Protein AF-A0A965QB68-F1 (afdb_monomer_lite)

Sequence (110 aa):
MYTGDPYALGTTSLSSVTLKGGDQVPDIVASNIRPLIALGDTRLALLPVQLTVERQGARERARLRLVLVDGRGSTVLWVGEVLGDAVASGSDPLLFSSLVAKVAALVAPR

Foldseek 3Di:
DDDPPPVPPPPPALVVDDDDFFDAAPPVVLVVVLVVCVVVVHQKDKDFRDWDWDDDDQKIKIKTWIWIARSVRSGTHDIDIQIFDIDGPPPVVNRCVRSVVRVCCVVDPD

pLDDT: mean 81.75, std 13.48, range [44.12, 94.62]

Radius of gyration: 15.94 Å; chains: 1; bounding box: 39×31×36 Å

Structure (mmCIF, N/CA/C/O backbone):
data_AF-A0A965QB68-F1
#
_entry.id   AF-A0A965QB68-F1
#
loop_
_atom_site.group_PDB
_atom_site.id
_atom_site.type_symbol
_atom_site.label_atom_id
_atom_site.label_alt_id
_atom_site.label_comp_id
_atom_site.label_asym_id
_atom_site.label_entity_id
_atom_site.label_seq_id
_atom_site.pdbx_PDB_ins_code
_atom_site.Cartn_x
_atom_site.Cartn_y
_atom_site.Cartn_z
_atom_site.occupancy
_atom_site.B_iso_or_equiv
_atom_site.auth_seq_id
_atom_site.auth_comp_id
_atom_site.auth_asym_id
_atom_site.auth_atom_id
_atom_site.pdbx_PDB_model_num
ATOM 1 N N . MET A 1 1 ? -21.082 9.201 -15.853 1.00 44.12 1 MET A N 1
ATOM 2 C CA . MET A 1 1 ? -20.715 8.135 -16.805 1.00 44.12 1 MET A CA 1
ATOM 3 C C . MET A 1 1 ? -20.208 6.967 -15.972 1.00 44.12 1 MET A C 1
ATOM 5 O O . MET A 1 1 ? -19.157 7.097 -15.366 1.00 44.12 1 MET A O 1
ATOM 9 N N . TYR A 1 2 ? -21.015 5.916 -15.802 1.00 45.22 2 TYR A N 1
ATOM 10 C CA . TYR A 1 2 ? -20.630 4.719 -15.044 1.00 45.22 2 TYR A CA 1
ATOM 11 C C . TYR A 1 2 ? -19.958 3.773 -16.040 1.00 45.22 2 TYR A C 1
ATOM 13 O O . TYR A 1 2 ? -20.631 3.229 -16.912 1.00 45.22 2 TYR A O 1
ATOM 21 N N . THR A 1 3 ? -18.635 3.660 -15.981 1.00 52.53 3 THR A N 1
ATOM 22 C CA . THR A 1 3 ? -17.905 2.643 -16.738 1.00 52.53 3 THR A CA 1
ATOM 23 C C . THR A 1 3 ? -17.595 1.492 -15.793 1.00 52.53 3 THR A C 1
ATOM 25 O O . THR A 1 3 ? -17.041 1.704 -14.717 1.00 52.53 3 THR A O 1
ATOM 28 N N . GLY A 1 4 ? -18.020 0.284 -16.164 1.00 58.25 4 GLY A N 1
ATOM 29 C CA . GLY A 1 4 ? -17.623 -0.948 -15.478 1.00 58.25 4 GLY A CA 1
ATOM 30 C C . GLY A 1 4 ? -16.211 -1.399 -15.854 1.00 58.25 4 GLY A C 1
ATOM 31 O O . GLY A 1 4 ? -15.717 -2.366 -15.286 1.00 58.25 4 GLY A O 1
ATOM 32 N N . ASP A 1 5 ? -15.574 -0.709 -16.806 1.00 63.47 5 ASP A N 1
ATOM 33 C CA . ASP A 1 5 ? -14.183 -0.926 -17.173 1.00 63.47 5 ASP A CA 1
ATOM 34 C C . ASP A 1 5 ? -13.265 -0.133 -16.220 1.00 63.47 5 ASP A C 1
ATOM 36 O O . ASP A 1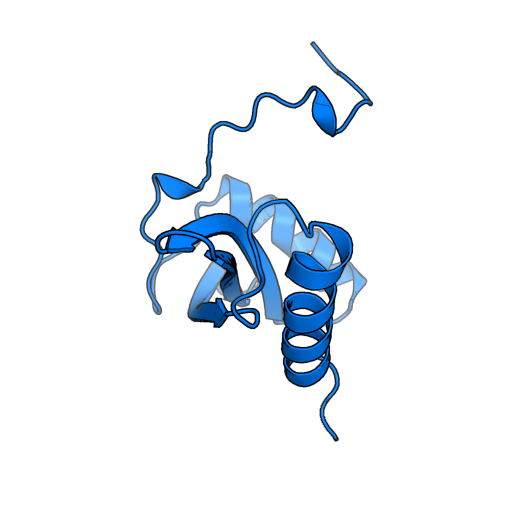 5 ? -13.206 1.101 -16.317 1.00 63.47 5 ASP A O 1
ATOM 40 N N . PRO A 1 6 ? -12.538 -0.804 -15.304 1.00 58.28 6 PRO A N 1
ATOM 41 C CA . PRO A 1 6 ? -11.634 -0.138 -14.373 1.00 58.28 6 PRO A CA 1
ATOM 42 C C . PRO A 1 6 ? -10.475 0.585 -15.077 1.00 58.28 6 PRO A C 1
ATOM 44 O O . PRO A 1 6 ? -9.905 1.500 -14.488 1.00 58.28 6 PRO A O 1
ATOM 47 N N . TYR A 1 7 ? -10.150 0.239 -16.329 1.00 59.94 7 TYR A N 1
ATOM 48 C CA . TYR A 1 7 ? -9.122 0.920 -17.126 1.00 59.94 7 TYR A CA 1
ATOM 49 C C . TYR A 1 7 ? -9.607 2.249 -17.720 1.00 59.94 7 TYR A C 1
ATOM 51 O O . TYR A 1 7 ? -8.794 3.100 -18.077 1.00 59.94 7 TYR A O 1
ATOM 59 N N . ALA A 1 8 ? -10.925 2.453 -17.797 1.00 58.91 8 ALA A N 1
ATOM 60 C CA . ALA A 1 8 ? -11.545 3.685 -18.281 1.00 58.91 8 ALA A CA 1
ATOM 61 C C . ALA A 1 8 ? -11.860 4.685 -17.152 1.00 58.91 8 ALA A C 1
ATOM 63 O O . ALA A 1 8 ? -12.341 5.791 -17.416 1.00 58.91 8 ALA A O 1
ATOM 64 N N . LEU A 1 9 ? -11.605 4.319 -15.890 1.00 62.12 9 LEU A N 1
ATOM 65 C CA . LEU A 1 9 ? -11.686 5.250 -14.772 1.00 62.12 9 LEU A CA 1
ATOM 66 C C . LEU A 1 9 ? -10.555 6.268 -14.921 1.00 62.12 9 LEU A C 1
ATOM 68 O O . LEU A 1 9 ? -9.389 5.955 -14.702 1.00 62.12 9 LEU A O 1
ATOM 72 N N . GLY A 1 10 ? -10.904 7.499 -15.304 1.00 50.34 10 GLY A N 1
ATOM 73 C CA . GLY A 1 10 ? -9.982 8.628 -15.282 1.00 50.34 10 GLY A CA 1
ATOM 74 C C . GLY A 1 10 ? -9.454 8.802 -13.864 1.00 50.34 10 GLY A C 1
ATOM 75 O O . GLY A 1 10 ? -10.135 9.354 -13.002 1.00 50.34 10 GLY A O 1
ATOM 76 N N . THR A 1 11 ? -8.260 8.275 -13.603 1.00 53.50 11 THR A N 1
ATOM 77 C CA . THR A 1 11 ? -7.630 8.330 -12.291 1.00 53.50 11 THR A CA 1
ATOM 78 C C . THR A 1 11 ? -7.220 9.772 -12.026 1.00 53.50 11 THR A C 1
ATOM 80 O O . THR A 1 11 ? -6.103 10.181 -12.350 1.00 53.50 11 THR A O 1
ATOM 83 N N . THR A 1 12 ? -8.108 10.571 -11.432 1.00 48.16 12 THR A N 1
ATOM 84 C CA . THR A 1 12 ? -7.676 11.745 -10.676 1.00 48.16 12 THR A CA 1
ATOM 85 C C . THR A 1 12 ? -6.789 11.206 -9.568 1.00 48.16 12 THR A C 1
ATOM 87 O O . THR A 1 12 ? -7.245 10.575 -8.617 1.00 48.16 12 THR A O 1
ATOM 90 N N . SER A 1 13 ? -5.487 11.316 -9.797 1.00 49.34 13 SER A N 1
ATOM 91 C CA . SER A 1 13 ? -4.494 10.616 -9.013 1.00 49.34 13 SER A CA 1
ATOM 92 C C . SER A 1 13 ? -4.542 11.127 -7.576 1.00 49.34 13 SER A C 1
ATOM 94 O O . SER A 1 13 ? -4.298 12.304 -7.326 1.00 49.34 13 SER A O 1
ATOM 96 N N . LEU A 1 14 ? -4.783 10.226 -6.620 1.00 51.53 14 LEU A N 1
ATOM 97 C CA . LEU A 1 14 ? -4.586 10.495 -5.189 1.00 51.53 14 LEU A CA 1
ATOM 98 C C . LEU A 1 14 ? -3.138 10.931 -4.870 1.00 51.53 14 LEU A C 1
ATOM 100 O O . LEU A 1 14 ? -2.857 11.347 -3.750 1.00 51.53 14 LEU A O 1
ATOM 104 N N . SER A 1 15 ? -2.227 10.880 -5.853 1.00 54.25 15 SER A N 1
ATOM 105 C CA . SER A 1 15 ? -0.846 11.361 -5.758 1.00 54.25 15 SER A CA 1
ATOM 106 C C . SER A 1 15 ? -0.699 12.835 -5.384 1.00 54.25 15 SER A C 1
ATOM 108 O O . SER A 1 15 ? 0.362 13.211 -4.890 1.00 54.25 15 SER A O 1
ATOM 110 N N . SER A 1 16 ? -1.726 13.674 -5.567 1.00 54.72 16 SER A N 1
ATOM 111 C CA . SER A 1 16 ? -1.661 15.077 -5.140 1.00 54.72 16 SER A CA 1
ATOM 112 C C . SER A 1 16 ? -1.752 15.248 -3.620 1.00 54.72 16 SER A C 1
ATOM 114 O O . SER A 1 16 ? -1.434 16.319 -3.105 1.00 54.72 16 SER A O 1
ATOM 116 N N . VAL A 1 17 ? -2.179 14.216 -2.884 1.00 63.22 17 VAL A N 1
ATOM 117 C CA . VAL A 1 17 ? -2.319 14.263 -1.426 1.00 63.22 17 VAL A CA 1
ATOM 118 C C . VAL A 1 17 ? -1.080 13.647 -0.779 1.00 63.22 17 VAL A C 1
ATOM 120 O O . VAL A 1 17 ? -0.857 12.436 -0.807 1.00 63.22 17 VAL A O 1
ATOM 123 N N . THR A 1 18 ? -0.251 14.490 -0.164 1.00 72.12 18 THR A N 1
ATOM 124 C CA . THR A 1 18 ? 0.886 14.017 0.636 1.00 72.12 18 THR A CA 1
ATOM 125 C C . THR A 1 18 ? 0.384 13.536 1.993 1.00 72.12 18 THR A C 1
ATOM 127 O O . THR A 1 18 ? 0.250 14.332 2.912 1.00 72.12 18 THR A O 1
ATOM 130 N N . LEU A 1 19 ? 0.126 12.233 2.108 1.00 79.56 19 LEU A N 1
ATOM 131 C CA . LEU A 1 19 ? -0.245 11.588 3.371 1.00 79.56 19 LEU A CA 1
ATOM 132 C C . LEU A 1 19 ? 0.987 11.344 4.251 1.00 79.56 19 LEU A C 1
ATOM 134 O O . LEU A 1 19 ? 2.032 10.906 3.749 1.00 79.56 19 LEU A O 1
ATOM 138 N N . LYS A 1 20 ? 0.840 11.567 5.557 1.00 86.56 20 LYS A N 1
ATOM 139 C CA . LYS A 1 20 ? 1.825 11.307 6.613 1.00 86.56 20 LYS A CA 1
ATOM 140 C C . LYS A 1 20 ? 1.171 10.585 7.794 1.00 86.56 20 LYS A C 1
ATOM 142 O O . LYS A 1 20 ? -0.043 10.602 7.966 1.00 86.56 20 LYS A O 1
ATOM 147 N N . GLY A 1 21 ? 1.992 9.934 8.619 1.00 87.88 21 GLY A N 1
ATOM 148 C CA . GLY A 1 21 ? 1.525 9.345 9.876 1.00 87.88 21 GLY A CA 1
ATOM 149 C C . GLY A 1 21 ? 0.924 10.410 10.798 1.00 87.88 21 GLY A C 1
ATOM 150 O O . GLY A 1 21 ? 1.506 11.479 10.960 1.00 87.88 21 GLY A O 1
ATOM 151 N N . GLY A 1 22 ? -0.229 10.106 11.390 1.00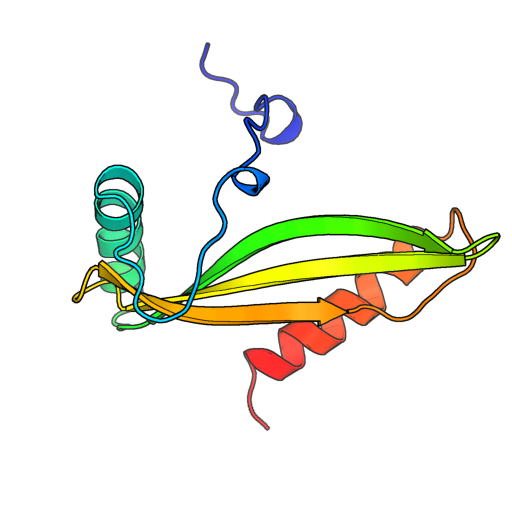 88.50 22 GLY A N 1
ATOM 152 C CA . GLY A 1 22 ? -1.005 11.015 12.234 1.00 88.50 22 GLY A CA 1
ATOM 153 C C . GLY A 1 22 ? -2.062 11.831 11.487 1.00 88.50 22 GLY A C 1
ATOM 154 O O . GLY A 1 22 ? -2.958 12.371 12.136 1.00 88.50 22 GLY A O 1
ATOM 155 N N . ASP A 1 23 ? -2.013 11.883 10.153 1.00 89.25 23 ASP A N 1
ATOM 156 C CA . ASP A 1 23 ? -3.020 12.597 9.370 1.00 89.25 23 ASP A CA 1
ATOM 157 C C . ASP A 1 23 ? -4.404 11.959 9.542 1.00 89.25 23 ASP A C 1
ATOM 159 O O . ASP A 1 23 ? -4.554 10.733 9.618 1.00 89.25 23 ASP A O 1
ATOM 163 N N . GLN A 1 24 ? -5.432 12.805 9.564 1.00 88.56 24 GLN A N 1
ATOM 164 C CA . GLN A 1 24 ? -6.813 12.348 9.478 1.00 88.56 24 GLN A CA 1
ATOM 165 C C . GLN A 1 24 ? -7.127 11.936 8.043 1.00 88.56 24 GLN A C 1
ATOM 167 O O . GLN A 1 24 ? -6.832 12.649 7.081 1.00 88.56 24 GLN A O 1
ATOM 172 N N . VAL A 1 25 ? -7.746 10.773 7.902 1.00 83.00 25 VAL A N 1
ATOM 173 C CA . VAL A 1 25 ? -8.247 10.293 6.621 1.00 83.00 25 VAL A CA 1
ATOM 174 C C . VAL A 1 25 ? -9.464 11.139 6.248 1.00 83.00 25 VAL A C 1
ATOM 176 O O . VAL A 1 25 ? -10.375 11.247 7.068 1.00 83.00 25 VAL A O 1
ATOM 179 N N . PRO A 1 26 ? -9.519 11.714 5.030 1.00 82.12 26 PRO A N 1
ATOM 180 C CA . PRO A 1 26 ? -10.675 12.484 4.588 1.00 82.12 26 PRO A CA 1
ATOM 181 C C . PRO A 1 26 ? -11.968 11.690 4.767 1.00 82.12 26 PRO A C 1
ATOM 183 O O . PRO A 1 26 ? -12.007 10.509 4.414 1.00 82.12 26 PRO A O 1
ATOM 186 N N . ASP A 1 27 ? -13.030 12.335 5.249 1.00 80.25 27 ASP A N 1
ATOM 187 C CA . ASP A 1 27 ? -14.289 11.659 5.587 1.00 80.25 27 ASP A CA 1
ATOM 188 C C . ASP A 1 27 ? -14.822 10.797 4.443 1.00 80.25 27 ASP A C 1
ATOM 190 O O . ASP A 1 27 ? -15.178 9.644 4.661 1.00 80.25 27 ASP A O 1
ATOM 194 N N . ILE A 1 28 ? -14.771 11.290 3.200 1.00 78.44 28 ILE A N 1
ATOM 195 C CA . ILE A 1 28 ? -15.200 10.515 2.028 1.00 78.44 28 ILE A CA 1
ATOM 196 C C . ILE A 1 28 ? -14.441 9.189 1.888 1.00 78.44 28 ILE A C 1
ATOM 198 O O . ILE A 1 28 ? -15.023 8.179 1.514 1.00 78.44 28 ILE A O 1
ATOM 202 N N . VAL A 1 29 ? -13.153 9.155 2.221 1.00 78.12 29 VAL A N 1
ATOM 203 C CA . VAL A 1 29 ? -12.336 7.939 2.181 1.00 78.12 29 VAL A CA 1
ATOM 204 C C . VAL A 1 29 ? -12.632 7.075 3.412 1.00 78.12 29 VAL A C 1
ATOM 206 O O . VAL A 1 29 ? -12.857 5.872 3.285 1.00 78.12 29 VAL A O 1
ATOM 209 N N . ALA A 1 30 ? -12.724 7.682 4.597 1.00 80.81 30 ALA A N 1
ATOM 210 C CA . ALA A 1 30 ? -13.007 6.981 5.847 1.00 80.81 30 ALA A CA 1
ATOM 211 C C . ALA A 1 30 ? -14.375 6.271 5.839 1.00 80.81 30 ALA A C 1
ATOM 213 O O . ALA A 1 30 ? -14.469 5.108 6.239 1.00 80.81 30 ALA A O 1
ATOM 214 N N . SER A 1 31 ? -15.423 6.925 5.331 1.00 83.12 31 SER A N 1
ATOM 215 C CA . SER A 1 31 ? -16.772 6.363 5.196 1.00 83.12 31 SER A CA 1
ATOM 216 C C . SER A 1 31 ? -16.822 5.142 4.276 1.00 83.12 31 SER A C 1
ATOM 218 O O . SER A 1 31 ? -17.667 4.277 4.481 1.00 83.12 31 SER A O 1
ATOM 220 N N . ASN A 1 32 ? -15.912 5.045 3.300 1.00 83.31 32 ASN A N 1
ATOM 221 C CA . ASN A 1 32 ? -15.807 3.898 2.394 1.00 83.31 32 ASN A CA 1
ATOM 222 C C . ASN A 1 32 ? -14.920 2.772 2.951 1.00 83.31 32 ASN A C 1
ATOM 224 O O . ASN A 1 32 ? -15.176 1.599 2.692 1.00 83.31 32 ASN A O 1
ATOM 228 N N . ILE A 1 33 ? -13.901 3.100 3.750 1.00 81.19 33 ILE A N 1
ATOM 229 C CA . ILE A 1 33 ? -13.019 2.105 4.379 1.00 81.19 33 ILE A CA 1
ATOM 230 C C . ILE A 1 33 ? -13.717 1.385 5.539 1.00 81.19 33 ILE A C 1
ATOM 232 O O . ILE A 1 33 ? -13.530 0.181 5.715 1.00 81.19 33 ILE A O 1
ATOM 236 N N . ARG A 1 34 ? -14.522 2.097 6.33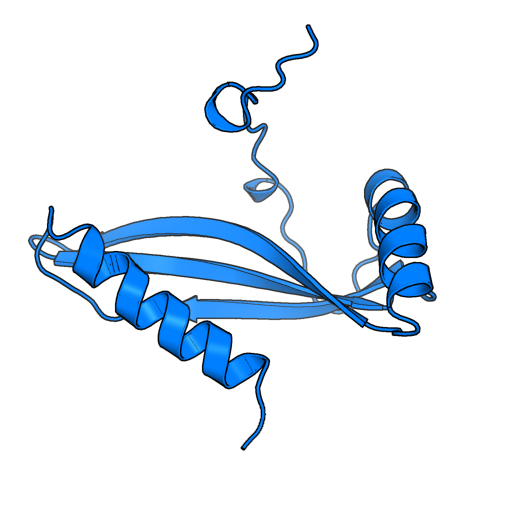9 1.00 82.44 34 ARG A N 1
ATOM 237 C CA . ARG A 1 34 ? -15.198 1.526 7.519 1.00 82.44 34 ARG A CA 1
ATOM 238 C C . ARG A 1 34 ? -16.008 0.257 7.204 1.00 82.44 34 ARG A C 1
ATOM 240 O O . ARG A 1 34 ? -15.815 -0.723 7.920 1.00 82.44 34 ARG A O 1
ATOM 247 N N . PRO A 1 35 ? -16.846 0.213 6.148 1.00 81.38 35 PRO A N 1
ATOM 248 C CA . PRO A 1 35 ? -17.530 -1.013 5.740 1.00 81.38 35 PRO A CA 1
ATOM 249 C C . PRO A 1 35 ? -16.576 -2.162 5.394 1.00 81.38 35 PRO A C 1
ATOM 251 O O . PRO A 1 35 ? -16.826 -3.295 5.790 1.00 81.38 35 PRO A O 1
ATOM 254 N N . LEU A 1 36 ? -15.470 -1.885 4.694 1.00 79.00 36 LEU A N 1
ATOM 255 C CA . LEU A 1 36 ? -14.500 -2.912 4.288 1.00 79.00 36 LEU A CA 1
ATOM 256 C C . LEU A 1 36 ? -13.794 -3.540 5.492 1.00 79.00 36 LEU A C 1
ATOM 258 O O . LEU A 1 36 ? -13.608 -4.751 5.547 1.00 79.00 36 LEU A O 1
ATOM 262 N N . ILE A 1 37 ? -13.438 -2.716 6.472 1.00 81.62 37 ILE A N 1
ATOM 263 C CA . ILE A 1 37 ? -12.823 -3.166 7.722 1.00 81.62 37 ILE A CA 1
ATOM 264 C C . ILE A 1 37 ? -13.824 -3.963 8.569 1.00 81.62 37 ILE A C 1
ATOM 266 O O . ILE A 1 37 ? -13.466 -5.004 9.113 1.00 81.62 37 ILE A O 1
ATOM 270 N N . ALA A 1 38 ? -15.089 -3.528 8.621 1.00 79.19 38 ALA A N 1
ATOM 271 C CA . ALA A 1 38 ? -16.150 -4.259 9.312 1.00 79.19 38 ALA A CA 1
ATOM 272 C C . ALA A 1 38 ? -16.405 -5.649 8.701 1.00 79.19 38 ALA A C 1
ATOM 274 O O . ALA A 1 38 ? -16.651 -6.596 9.440 1.00 79.19 38 ALA A O 1
ATOM 275 N N . LEU A 1 39 ? -16.306 -5.793 7.373 1.00 78.44 39 LEU A N 1
ATOM 276 C CA . LEU A 1 39 ? -16.437 -7.090 6.695 1.00 78.44 39 LEU A CA 1
ATOM 277 C C . LEU A 1 39 ? -15.322 -8.075 7.066 1.00 78.44 39 LEU A C 1
ATOM 279 O O . LEU A 1 39 ? -15.562 -9.278 7.101 1.00 78.44 39 LEU A O 1
ATOM 283 N N . GLY A 1 40 ? -14.110 -7.578 7.311 1.00 74.69 40 GLY A N 1
ATOM 284 C CA . GLY A 1 40 ? -12.959 -8.409 7.659 1.00 74.69 40 GLY A CA 1
ATOM 285 C C . GLY A 1 40 ? -12.794 -8.687 9.154 1.00 74.69 40 GLY A C 1
ATOM 286 O O . GLY A 1 40 ? -11.826 -9.350 9.510 1.00 74.69 40 GLY A O 1
ATOM 287 N N . ASP A 1 41 ? -13.663 -8.136 10.014 1.00 77.75 41 ASP A N 1
ATOM 288 C CA . ASP A 1 41 ? -13.457 -8.037 11.472 1.00 77.75 41 ASP A CA 1
ATOM 289 C C . ASP A 1 41 ? -12.037 -7.555 11.841 1.00 77.75 41 ASP A C 1
ATOM 291 O O . ASP A 1 41 ? -11.415 -7.980 12.815 1.00 77.75 41 ASP A O 1
ATOM 295 N N . THR A 1 42 ? -11.473 -6.673 11.012 1.00 80.50 42 THR A N 1
ATOM 296 C CA . THR A 1 42 ? -10.154 -6.089 11.253 1.00 80.50 42 THR A CA 1
ATOM 297 C C . THR A 1 42 ? -10.309 -4.685 11.826 1.00 80.50 42 THR A C 1
ATOM 299 O O . THR A 1 42 ? -11.403 -4.138 11.926 1.00 80.50 42 THR A O 1
ATOM 302 N N . ARG A 1 43 ? -9.202 -4.069 12.246 1.00 84.62 43 ARG A N 1
ATOM 303 C CA . ARG A 1 43 ? -9.159 -2.636 12.601 1.00 84.62 43 ARG A CA 1
ATOM 304 C C . ARG A 1 43 ? -8.354 -1.814 11.600 1.00 84.62 43 ARG A C 1
ATOM 306 O O . ARG A 1 43 ? -8.508 -0.596 11.512 1.00 84.62 43 ARG A O 1
ATOM 313 N N . LEU A 1 44 ? -7.472 -2.492 10.877 1.00 88.38 44 LEU A N 1
ATOM 314 C CA . LEU A 1 44 ? -6.447 -1.885 10.055 1.00 88.38 44 LEU A CA 1
ATOM 315 C C . LEU A 1 44 ? -6.693 -2.231 8.593 1.00 88.38 44 LEU A C 1
ATOM 317 O O . LEU A 1 44 ? -6.950 -3.387 8.262 1.00 88.38 44 LEU A O 1
ATOM 321 N N . ALA A 1 45 ? -6.561 -1.232 7.727 1.00 87.75 45 ALA A N 1
ATOM 322 C CA . ALA A 1 45 ? -6.545 -1.421 6.285 1.00 87.75 45 ALA A CA 1
ATOM 323 C C . ALA A 1 45 ? -5.204 -0.957 5.719 1.00 87.75 45 ALA A C 1
ATOM 325 O O . ALA A 1 45 ? -4.770 0.166 5.979 1.00 87.75 45 ALA A O 1
ATOM 326 N N . LEU A 1 46 ? -4.564 -1.821 4.931 1.00 89.69 46 LEU A N 1
ATOM 327 C CA . LEU A 1 46 ? -3.393 -1.479 4.132 1.00 89.69 46 LEU A CA 1
ATOM 328 C C . LEU A 1 46 ? -3.854 -1.155 2.709 1.00 89.69 46 LEU A C 1
ATOM 330 O O . LEU A 1 46 ? -4.402 -2.014 2.021 1.00 89.69 46 LEU A O 1
ATOM 334 N N . LEU A 1 47 ? -3.651 0.086 2.281 1.00 87.69 47 LEU A N 1
ATOM 335 C CA . LEU A 1 47 ? -4.186 0.617 1.034 1.00 87.69 47 LEU A CA 1
ATOM 336 C C . LEU A 1 47 ? -3.053 0.948 0.058 1.00 87.69 47 LEU A C 1
ATOM 338 O O . LEU A 1 47 ? -2.161 1.727 0.413 1.00 87.69 47 LEU A O 1
ATOM 342 N N . PRO A 1 48 ? -3.081 0.419 -1.177 1.00 89.31 48 PRO A N 1
ATOM 343 C CA . PRO A 1 48 ? -2.237 0.925 -2.246 1.00 89.31 48 PRO A CA 1
ATOM 344 C C . PRO A 1 48 ? -2.760 2.284 -2.711 1.00 89.31 48 PRO A C 1
ATOM 346 O O . PRO A 1 48 ? -3.902 2.396 -3.150 1.00 89.31 48 PRO A O 1
ATOM 349 N N . VAL A 1 49 ? -1.928 3.323 -2.611 1.00 86.31 49 VAL A N 1
ATOM 350 C CA . VAL A 1 49 ? -2.332 4.695 -2.975 1.00 86.31 49 VAL A CA 1
ATOM 351 C C . VAL A 1 49 ? -1.727 5.165 -4.289 1.00 86.31 49 VAL A C 1
ATOM 353 O O . VAL A 1 49 ? -2.315 5.999 -4.974 1.00 86.31 49 VAL A O 1
ATOM 356 N N . GLN A 1 50 ? -0.555 4.642 -4.655 1.00 87.62 50 GLN A N 1
ATOM 357 C CA . GLN A 1 50 ? 0.121 5.032 -5.886 1.00 87.62 50 GLN A CA 1
ATOM 358 C C . GLN A 1 50 ? 1.089 3.949 -6.346 1.00 87.62 50 GLN A C 1
ATOM 360 O O . GLN A 1 50 ? 1.955 3.531 -5.582 1.00 87.62 50 GLN A O 1
ATOM 365 N N . LEU A 1 51 ? 0.968 3.546 -7.609 1.00 89.44 51 LEU A N 1
ATOM 366 C CA . LEU A 1 51 ? 1.956 2.738 -8.312 1.00 89.44 51 LEU A CA 1
ATOM 367 C C . LEU A 1 51 ? 2.634 3.620 -9.360 1.00 89.44 51 LEU A C 1
ATOM 369 O O . LEU A 1 51 ?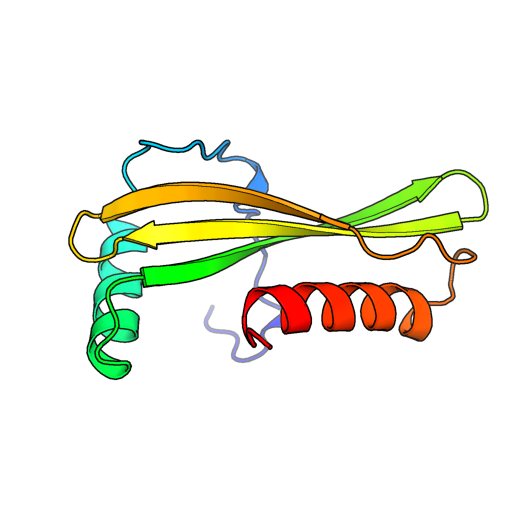 1.965 4.211 -10.206 1.00 89.44 51 LEU A O 1
ATOM 373 N N . THR A 1 52 ? 3.954 3.703 -9.300 1.00 90.00 52 THR A N 1
ATOM 374 C CA . THR A 1 52 ? 4.778 4.446 -10.255 1.00 90.00 52 THR A CA 1
ATOM 375 C C . THR A 1 52 ? 5.861 3.545 -10.822 1.00 90.00 52 THR A C 1
ATOM 377 O O . THR A 1 52 ? 6.385 2.669 -10.137 1.00 90.00 52 THR A O 1
ATOM 380 N N . VAL A 1 53 ? 6.211 3.773 -12.086 1.00 91.19 53 VAL A N 1
ATOM 381 C CA . VAL A 1 53 ? 7.367 3.147 -12.729 1.00 91.19 53 VAL A CA 1
ATOM 382 C C . VAL A 1 53 ? 8.400 4.231 -12.974 1.00 91.19 53 VAL A C 1
ATOM 384 O O . VAL A 1 53 ? 8.128 5.225 -13.645 1.00 91.19 53 VAL A O 1
ATOM 387 N N . GLU A 1 54 ? 9.580 4.052 -12.397 1.00 90.56 54 GLU A N 1
ATOM 388 C CA . GLU A 1 54 ? 10.685 4.994 -12.500 1.00 90.56 54 GLU A CA 1
ATOM 389 C C . GLU A 1 54 ? 11.717 4.466 -13.487 1.00 90.56 54 GLU A C 1
ATOM 391 O O . GLU A 1 54 ? 12.203 3.340 -13.350 1.00 90.56 54 GLU A O 1
ATOM 396 N N . ARG A 1 55 ? 12.078 5.295 -14.469 1.00 90.06 55 ARG A N 1
ATOM 397 C CA . ARG A 1 55 ? 13.179 5.016 -15.394 1.00 90.06 55 ARG A CA 1
ATOM 398 C C . ARG A 1 55 ? 14.503 5.472 -14.794 1.00 90.06 55 ARG A C 1
ATOM 400 O O . ARG A 1 55 ? 14.630 6.604 -14.338 1.00 90.06 55 ARG A O 1
ATOM 407 N N . GLN A 1 56 ? 15.501 4.600 -14.855 1.00 86.69 56 GLN A N 1
ATOM 408 C CA . GLN A 1 56 ? 16.890 4.854 -14.484 1.00 86.69 56 GLN A CA 1
ATOM 409 C C . GLN A 1 56 ? 17.797 4.405 -15.638 1.00 86.69 56 GLN A C 1
ATOM 411 O O . GLN A 1 56 ? 18.345 3.301 -15.642 1.00 86.69 56 GLN A O 1
ATOM 416 N N . GLY A 1 57 ? 17.918 5.249 -16.667 1.00 88.12 57 GLY A N 1
ATOM 417 C CA . GLY A 1 57 ? 18.640 4.909 -17.896 1.00 88.12 57 GLY A CA 1
ATOM 418 C C . GLY A 1 57 ? 17.955 3.769 -18.657 1.00 88.12 57 GLY A C 1
ATOM 419 O O . GLY A 1 57 ? 16.773 3.862 -18.965 1.00 88.12 57 GLY A O 1
ATOM 420 N N . ALA A 1 58 ? 18.694 2.689 -18.931 1.00 91.25 58 ALA A N 1
ATOM 421 C CA . ALA A 1 58 ? 18.184 1.480 -19.594 1.00 91.25 58 ALA A CA 1
ATOM 422 C C . ALA A 1 58 ? 17.458 0.505 -18.643 1.00 91.25 58 ALA A C 1
ATOM 424 O O . ALA A 1 58 ? 17.212 -0.650 -19.001 1.00 91.25 58 ALA A O 1
ATOM 425 N N . ARG A 1 59 ? 17.186 0.932 -17.404 1.00 92.69 59 ARG A N 1
ATOM 426 C CA . ARG A 1 59 ? 16.480 0.140 -16.399 1.00 92.69 59 ARG A CA 1
ATOM 427 C C . ARG A 1 59 ? 15.220 0.838 -15.912 1.00 92.69 59 ARG A C 1
ATOM 429 O O . ARG A 1 59 ? 15.123 2.061 -15.932 1.00 92.69 59 ARG A O 1
ATOM 436 N N . GLU A 1 60 ? 14.275 0.047 -15.432 1.00 93.81 60 GLU A N 1
ATOM 437 C CA . GLU A 1 60 ? 13.016 0.478 -14.832 1.00 93.81 60 GLU A CA 1
ATOM 438 C C . GLU A 1 60 ? 12.820 -0.195 -13.474 1.00 93.81 60 GLU A C 1
ATOM 440 O O . GLU A 1 60 ? 13.267 -1.322 -13.251 1.00 93.81 60 GLU A O 1
ATOM 445 N N . ARG A 1 61 ? 12.156 0.504 -12.553 1.00 94.25 61 ARG A N 1
ATOM 446 C CA . ARG A 1 61 ? 11.776 -0.018 -11.239 1.00 94.25 61 ARG A CA 1
ATOM 447 C C . ARG A 1 61 ? 10.352 0.408 -10.906 1.00 94.25 61 ARG A C 1
ATOM 449 O O . ARG A 1 61 ? 10.016 1.583 -11.029 1.00 94.25 61 ARG A O 1
ATOM 456 N N . ALA A 1 62 ? 9.540 -0.532 -10.432 1.00 93.94 62 ALA A N 1
ATOM 457 C CA . ALA A 1 62 ? 8.223 -0.225 -9.893 1.00 93.94 62 ALA A CA 1
ATOM 458 C C . ALA A 1 62 ? 8.319 0.193 -8.419 1.00 93.94 62 ALA A C 1
ATOM 460 O O . ALA A 1 62 ? 9.056 -0.405 -7.629 1.00 93.94 62 ALA A O 1
ATOM 461 N N . ARG A 1 63 ? 7.542 1.206 -8.051 1.00 93.56 63 ARG A N 1
ATOM 462 C CA . ARG A 1 63 ? 7.387 1.734 -6.698 1.00 93.56 63 ARG A CA 1
ATOM 463 C C . ARG A 1 63 ? 5.909 1.717 -6.344 1.00 93.56 63 ARG A C 1
ATOM 465 O O . ARG A 1 63 ? 5.107 2.327 -7.042 1.00 93.56 63 ARG A O 1
ATOM 472 N N . LEU A 1 64 ? 5.558 1.052 -5.249 1.00 93.38 64 LEU A N 1
ATOM 473 C CA . LEU A 1 64 ? 4.210 1.080 -4.692 1.00 93.38 64 LEU A CA 1
ATOM 474 C C . LEU A 1 64 ? 4.221 1.840 -3.372 1.00 93.38 64 LEU A C 1
ATOM 476 O O . LEU A 1 64 ? 4.842 1.402 -2.404 1.00 93.38 64 LEU A O 1
ATOM 480 N N . ARG A 1 65 ? 3.509 2.962 -3.321 1.00 92.44 65 ARG A N 1
ATOM 481 C CA . ARG A 1 65 ? 3.225 3.667 -2.075 1.00 92.44 65 ARG A CA 1
ATOM 482 C C . ARG A 1 65 ? 2.018 3.024 -1.403 1.00 92.44 65 ARG A C 1
ATOM 484 O O . ARG A 1 65 ? 0.957 2.870 -2.015 1.00 92.44 65 ARG A O 1
ATOM 491 N N . LEU A 1 66 ? 2.197 2.676 -0.137 1.00 92.38 66 LEU A N 1
ATOM 492 C CA . LEU A 1 66 ? 1.209 2.039 0.718 1.00 92.38 66 LEU A CA 1
ATOM 493 C C . LEU A 1 66 ? 0.907 2.932 1.921 1.00 92.38 66 LEU A C 1
ATOM 495 O O . LEU A 1 66 ? 1.776 3.656 2.414 1.00 92.38 66 LEU A O 1
ATOM 499 N N . VAL A 1 67 ? -0.328 2.848 2.403 1.00 91.31 67 VAL A N 1
ATOM 500 C CA . VAL A 1 67 ? -0.784 3.549 3.603 1.00 91.31 67 VAL A CA 1
ATOM 501 C C . VAL A 1 67 ? -1.507 2.569 4.511 1.00 91.31 67 VAL A C 1
ATOM 503 O O . VAL A 1 67 ? -2.400 1.856 4.063 1.00 91.31 67 VAL A O 1
ATOM 506 N N . LEU A 1 68 ? -1.130 2.542 5.785 1.00 91.62 68 LEU A N 1
ATOM 507 C CA . LEU A 1 68 ? -1.847 1.813 6.824 1.00 91.62 68 LEU A CA 1
ATOM 508 C C . LEU A 1 68 ? -2.790 2.775 7.542 1.00 91.62 68 LEU A C 1
ATOM 510 O O . LEU A 1 68 ? -2.353 3.80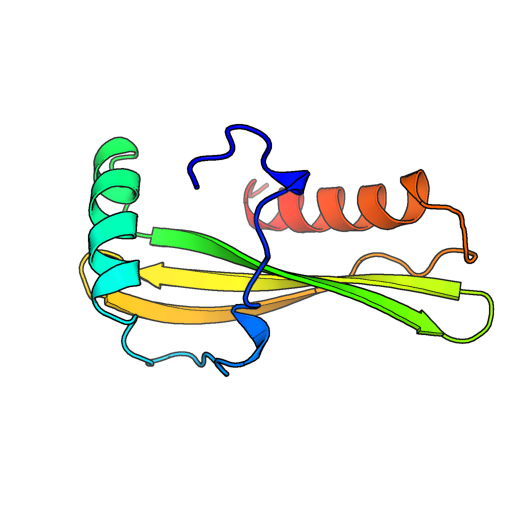9 8.048 1.00 91.62 68 LEU A O 1
ATOM 514 N N . VAL A 1 69 ? -4.066 2.420 7.607 1.00 90.50 69 VAL A N 1
ATOM 515 C CA . VAL A 1 69 ? -5.128 3.238 8.197 1.00 90.50 69 VAL A CA 1
ATOM 516 C C . VAL A 1 69 ? -5.799 2.483 9.340 1.00 90.50 69 VAL A C 1
ATOM 518 O O . VAL A 1 69 ? -6.144 1.314 9.181 1.00 90.50 69 VAL A O 1
ATOM 521 N N . ASP A 1 70 ? -6.042 3.164 10.461 1.00 89.06 70 ASP A N 1
ATOM 522 C CA . ASP A 1 70 ? -7.029 2.744 11.462 1.00 89.06 70 ASP A CA 1
ATOM 523 C C . ASP A 1 70 ? -8.402 3.274 11.043 1.00 89.06 70 ASP A C 1
ATOM 525 O O . ASP A 1 70 ? -8.662 4.477 11.128 1.00 89.06 70 ASP A O 1
ATOM 529 N N . GLY A 1 71 ? -9.295 2.399 10.578 1.00 79.69 71 GLY A N 1
ATOM 530 C CA . GLY A 1 71 ? -10.602 2.844 10.086 1.00 79.69 71 GLY A CA 1
ATOM 531 C C . GLY A 1 71 ? -11.597 3.228 11.174 1.00 79.69 71 GLY A C 1
ATOM 532 O O . GLY A 1 71 ? -12.560 3.938 10.882 1.00 79.69 71 GLY A O 1
ATOM 533 N N . ARG A 1 72 ? -11.372 2.812 12.427 1.00 79.25 72 ARG A N 1
ATOM 534 C CA . ARG A 1 72 ? -12.193 3.264 13.557 1.00 79.25 72 ARG A CA 1
ATOM 535 C C . ARG A 1 72 ? -11.805 4.681 13.956 1.00 79.25 72 ARG A C 1
ATOM 537 O O . ARG A 1 72 ? -12.683 5.508 14.181 1.00 79.25 72 ARG A O 1
ATOM 544 N N . GLY A 1 73 ? -10.499 4.936 14.034 1.00 80.75 73 GLY A N 1
ATOM 545 C CA . GLY A 1 73 ? -9.942 6.251 14.355 1.00 80.75 73 GLY A CA 1
ATOM 546 C C . GLY A 1 73 ? -9.924 7.233 13.184 1.00 80.75 73 GLY A C 1
ATOM 547 O O . GLY A 1 73 ? -9.696 8.412 13.414 1.00 80.75 73 GLY A O 1
ATOM 548 N N . SER A 1 74 ? -10.161 6.761 11.954 1.00 85.12 74 SER A N 1
ATOM 549 C CA . SER A 1 74 ? -9.964 7.532 10.719 1.00 85.12 74 SER A CA 1
ATOM 550 C C . SER A 1 74 ? -8.561 8.152 10.631 1.00 85.12 74 SER A C 1
ATOM 552 O O . SER A 1 74 ? -8.406 9.276 10.165 1.00 85.12 74 SER A O 1
ATOM 554 N N . THR A 1 75 ? -7.526 7.428 11.062 1.00 91.25 75 THR A N 1
ATOM 555 C CA . THR A 1 75 ? -6.161 7.973 11.178 1.00 91.25 75 THR A CA 1
ATOM 556 C C . THR A 1 75 ? -5.175 7.175 10.338 1.00 91.25 75 THR A C 1
ATOM 558 O O . THR A 1 75 ? -5.193 5.942 10.337 1.00 91.25 75 THR A O 1
ATOM 561 N N . VAL A 1 76 ? -4.269 7.877 9.660 1.00 91.81 76 VAL A N 1
ATOM 562 C CA . VAL A 1 76 ? -3.107 7.280 9.001 1.00 91.81 76 VAL A CA 1
ATOM 563 C C . VAL A 1 76 ? -2.089 6.860 10.059 1.00 91.81 76 VAL A C 1
ATOM 565 O O . VAL A 1 76 ? -1.543 7.693 10.778 1.00 91.81 76 VAL A O 1
ATOM 568 N N . LEU A 1 77 ? -1.807 5.564 10.150 1.00 92.62 77 LEU A N 1
ATOM 569 C CA . LEU A 1 77 ? -0.822 5.021 11.086 1.00 92.62 77 LEU A CA 1
ATOM 570 C C . LEU A 1 77 ? 0.582 4.987 10.489 1.00 92.62 77 LEU A C 1
ATOM 572 O O . LEU A 1 77 ? 1.565 5.218 11.187 1.00 92.62 77 LEU A O 1
ATOM 576 N N . TRP A 1 78 ? 0.679 4.678 9.198 1.00 93.31 78 TRP A N 1
ATOM 577 C CA . TRP A 1 78 ? 1.956 4.530 8.516 1.00 93.31 78 TRP A CA 1
ATOM 578 C C . TRP A 1 78 ? 1.819 4.831 7.030 1.00 93.31 78 TRP A C 1
ATOM 580 O O . TRP A 1 78 ? 0.792 4.547 6.414 1.00 93.31 78 TRP A O 1
ATOM 590 N N . VAL A 1 79 ? 2.885 5.385 6.461 1.00 92.50 79 VAL A N 1
ATOM 591 C CA . VAL A 1 79 ? 3.050 5.591 5.025 1.00 92.50 79 VAL A CA 1
ATOM 592 C C . VAL A 1 79 ? 4.433 5.094 4.657 1.00 92.50 79 VAL A C 1
ATOM 594 O O . VAL A 1 79 ? 5.415 5.482 5.290 1.00 92.50 79 VAL A O 1
ATOM 597 N N . GLY A 1 80 ? 4.524 4.275 3.618 1.00 92.00 80 GLY A N 1
ATOM 598 C CA . GLY A 1 80 ? 5.817 3.847 3.115 1.00 92.00 80 GLY A CA 1
ATOM 599 C C . GLY A 1 80 ? 5.767 3.351 1.688 1.00 92.00 80 GLY A C 1
ATOM 600 O O . GLY A 1 80 ? 4.717 3.292 1.047 1.00 92.00 80 GLY A O 1
ATOM 601 N N . GLU A 1 81 ? 6.949 3.036 1.185 1.00 93.81 81 GLU A N 1
ATOM 602 C CA . GLU A 1 81 ? 7.156 2.644 -0.197 1.00 93.81 81 GLU A CA 1
ATOM 603 C C . GLU A 1 81 ? 7.744 1.241 -0.246 1.00 93.81 81 GLU A C 1
ATOM 605 O O . GLU A 1 81 ? 8.703 0.923 0.459 1.00 93.81 81 GLU A O 1
ATOM 610 N N . VAL A 1 82 ? 7.176 0.409 -1.111 1.00 94.38 82 VAL A N 1
ATOM 611 C CA . VAL A 1 82 ? 7.748 -0.879 -1.483 1.00 94.38 82 VAL A CA 1
ATOM 612 C C . VAL A 1 82 ? 8.343 -0.731 -2.874 1.00 94.38 82 VAL A C 1
ATOM 614 O O . VAL A 1 82 ? 7.661 -0.350 -3.827 1.00 94.38 82 VAL A O 1
ATOM 617 N N . LEU A 1 83 ? 9.636 -1.016 -2.976 1.00 94.62 83 LEU A N 1
ATOM 618 C CA . LEU A 1 83 ? 10.397 -0.918 -4.214 1.00 94.62 83 LEU A CA 1
ATOM 619 C C . LEU A 1 83 ? 10.623 -2.306 -4.798 1.00 94.62 83 LEU A C 1
ATOM 621 O O . LEU A 1 83 ? 11.195 -3.167 -4.129 1.00 94.62 83 LEU A O 1
ATOM 625 N N . GLY A 1 84 ? 10.228 -2.500 -6.054 1.00 93.19 84 GLY A N 1
ATOM 626 C CA . GLY A 1 84 ? 10.647 -3.648 -6.849 1.00 93.19 84 GLY A CA 1
ATOM 627 C C . GLY A 1 84 ? 12.145 -3.610 -7.163 1.00 93.19 84 GLY A C 1
ATOM 628 O O . GLY A 1 84 ? 12.850 -2.626 -6.911 1.00 93.19 84 GLY A O 1
ATOM 629 N N . ASP A 1 85 ? 12.646 -4.689 -7.743 1.00 93.75 85 ASP A N 1
ATOM 630 C CA . ASP A 1 85 ? 14.012 -4.728 -8.252 1.00 93.75 85 ASP A CA 1
ATOM 631 C C . ASP A 1 85 ? 14.101 -3.959 -9.581 1.00 93.75 85 ASP A C 1
ATOM 633 O O . ASP A 1 85 ? 13.108 -3.776 -10.284 1.00 93.75 85 ASP A O 1
ATOM 637 N N . ALA A 1 86 ? 15.287 -3.437 -9.901 1.00 92.75 86 ALA A N 1
ATOM 638 C CA . ALA A 1 86 ? 15.486 -2.707 -11.151 1.00 92.75 86 ALA A CA 1
ATOM 639 C C . ALA A 1 86 ? 15.7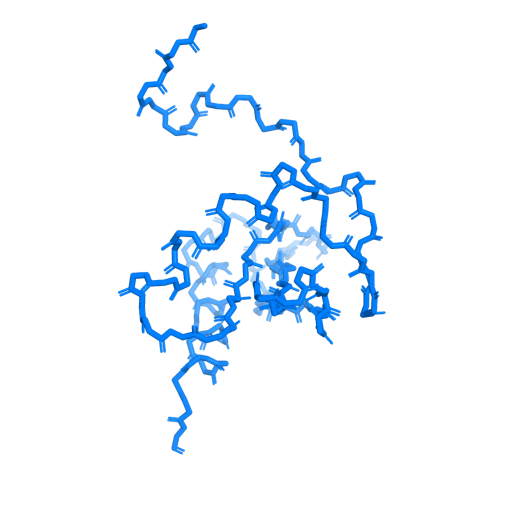54 -3.700 -12.290 1.00 92.75 86 ALA A C 1
ATOM 641 O O . ALA A 1 86 ? 16.708 -4.476 -12.214 1.00 92.75 86 ALA A O 1
ATOM 642 N N . VAL A 1 87 ? 14.947 -3.649 -13.346 1.00 92.38 87 VAL A N 1
ATOM 643 C CA . VAL A 1 87 ? 15.004 -4.555 -14.506 1.00 92.38 87 VAL A CA 1
ATOM 644 C C . VAL A 1 87 ? 15.312 -3.779 -15.781 1.00 92.38 87 VAL A C 1
ATOM 646 O O . VAL A 1 87 ? 15.231 -2.557 -15.780 1.00 92.38 87 VAL A O 1
ATOM 649 N N . ALA A 1 88 ? 15.694 -4.453 -16.867 1.00 91.19 88 ALA A N 1
ATOM 650 C CA . ALA A 1 88 ? 15.862 -3.788 -18.161 1.00 91.19 88 ALA A CA 1
ATOM 651 C C . ALA A 1 88 ? 14.525 -3.199 -18.646 1.00 91.19 88 ALA A C 1
ATOM 653 O O . ALA A 1 88 ? 13.480 -3.834 -18.489 1.00 91.19 88 ALA A O 1
ATOM 654 N N . SER A 1 89 ? 14.556 -1.999 -19.229 1.00 86.75 89 SER A N 1
ATOM 655 C CA . SER A 1 89 ? 13.347 -1.322 -19.712 1.00 86.75 89 SER A CA 1
ATOM 656 C C . SER A 1 89 ? 12.569 -2.179 -20.717 1.00 86.75 89 SER A C 1
ATOM 658 O O . SER A 1 89 ? 13.170 -2.837 -21.566 1.00 86.75 89 SER A O 1
ATOM 660 N N . GLY A 1 90 ? 11.237 -2.177 -20.617 1.00 81.12 90 GLY A N 1
ATOM 661 C CA . GLY A 1 90 ? 10.357 -3.005 -21.457 1.00 81.12 90 GLY A CA 1
ATOM 662 C C . GLY A 1 90 ? 10.241 -4.474 -21.024 1.00 81.12 90 GLY A C 1
ATOM 663 O O . GLY A 1 90 ? 9.675 -5.289 -21.749 1.00 81.12 90 GLY A O 1
ATOM 664 N N . SER A 1 91 ? 10.764 -4.829 -19.845 1.00 82.69 91 SER A N 1
ATOM 665 C CA . SER A 1 91 ? 10.603 -6.158 -19.237 1.00 82.69 91 SER A CA 1
ATOM 666 C C . SER A 1 91 ? 9.427 -6.195 -18.246 1.00 82.69 91 SER A C 1
ATOM 668 O O . SER A 1 91 ? 9.611 -6.535 -17.074 1.00 82.69 91 SER A O 1
ATOM 670 N N . ASP A 1 92 ? 8.218 -5.846 -18.699 1.00 77.81 92 ASP A N 1
ATOM 671 C CA . ASP A 1 92 ? 7.041 -5.621 -17.837 1.00 77.81 92 ASP A CA 1
ATOM 672 C C . ASP A 1 92 ? 6.711 -6.779 -16.869 1.00 77.81 92 ASP A C 1
ATOM 674 O O . ASP A 1 92 ? 6.467 -6.514 -15.689 1.00 77.81 92 ASP A O 1
ATOM 678 N N . PRO A 1 93 ? 6.759 -8.071 -17.265 1.00 83.62 93 PRO A N 1
ATOM 679 C CA . PRO A 1 93 ? 6.475 -9.161 -16.327 1.00 83.62 93 PRO A CA 1
ATOM 680 C C . PRO A 1 93 ? 7.487 -9.249 -15.173 1.00 83.62 93 PRO A C 1
ATOM 682 O O . PRO A 1 93 ? 7.133 -9.600 -14.047 1.00 83.62 93 PRO A O 1
ATOM 685 N N . LEU A 1 94 ? 8.756 -8.916 -15.437 1.00 83.44 94 LEU A N 1
ATOM 686 C CA . LEU A 1 94 ? 9.821 -8.926 -14.429 1.00 83.44 94 LEU A CA 1
ATOM 687 C C . LEU A 1 94 ? 9.747 -7.701 -13.511 1.00 83.44 94 LEU A C 1
ATOM 689 O O . LEU A 1 94 ? 10.128 -7.776 -12.342 1.00 83.44 94 LEU A O 1
ATOM 693 N N . LEU A 1 95 ? 9.226 -6.588 -14.029 1.00 87.19 95 LEU A N 1
ATOM 694 C CA . LEU A 1 95 ? 9.062 -5.345 -13.288 1.00 87.19 95 LEU A CA 1
ATOM 695 C C . LEU A 1 95 ? 8.126 -5.524 -12.081 1.00 87.19 95 LEU A C 1
ATOM 697 O O . LEU A 1 95 ? 8.429 -5.049 -10.985 1.00 87.19 95 LEU A O 1
ATOM 701 N N . PHE A 1 96 ? 7.011 -6.239 -12.262 1.00 91.50 96 PHE A N 1
ATOM 702 C CA . PHE A 1 96 ? 5.995 -6.401 -11.216 1.00 91.50 96 PHE A CA 1
ATOM 703 C C . PHE A 1 96 ? 6.183 -7.641 -10.341 1.00 91.50 96 PHE A C 1
ATOM 705 O O . PHE A 1 96 ? 5.774 -7.619 -9.182 1.00 91.50 96 PHE A O 1
ATOM 712 N N . SER A 1 97 ? 6.827 -8.702 -10.832 1.00 92.56 97 SER A N 1
ATOM 713 C CA . SER A 1 97 ? 7.008 -9.939 -10.055 1.00 92.56 97 SER A CA 1
ATOM 714 C C . SER A 1 97 ? 7.805 -9.716 -8.762 1.00 92.56 97 SER A C 1
ATOM 716 O O . SER A 1 97 ? 7.400 -10.176 -7.692 1.00 92.56 97 SER A O 1
ATOM 718 N N . SER A 1 98 ? 8.888 -8.937 -8.830 1.00 91.94 98 SER A N 1
ATOM 719 C CA . SER A 1 98 ? 9.701 -8.582 -7.657 1.00 91.94 98 SER A CA 1
ATOM 720 C C . SER A 1 98 ? 8.940 -7.697 -6.660 1.00 91.94 98 SER A C 1
ATOM 722 O O . SER A 1 98 ? 9.064 -7.878 -5.447 1.00 91.94 98 SER A O 1
ATOM 724 N N . LEU A 1 99 ? 8.117 -6.766 -7.154 1.00 94.00 99 LEU A N 1
ATOM 725 C CA . LEU A 1 99 ? 7.268 -5.915 -6.323 1.00 94.00 99 LEU A CA 1
ATOM 726 C C . LEU A 1 99 ? 6.222 -6.752 -5.576 1.00 94.00 99 LEU A C 1
ATOM 728 O O . LEU A 1 99 ? 6.091 -6.621 -4.361 1.00 94.00 99 LEU A O 1
ATOM 732 N N . VAL A 1 100 ? 5.523 -7.643 -6.286 1.00 93.12 100 VAL A N 1
ATOM 733 C CA . VAL A 1 100 ? 4.507 -8.534 -5.706 1.00 93.12 100 VAL A CA 1
ATOM 734 C C . VAL A 1 100 ? 5.114 -9.399 -4.606 1.00 93.12 100 VAL A C 1
ATOM 736 O O . VAL A 1 100 ? 4.540 -9.484 -3.525 1.00 93.12 100 VAL A O 1
ATOM 739 N N . ALA A 1 101 ? 6.298 -9.977 -4.829 1.00 92.75 101 ALA A N 1
ATOM 740 C CA . ALA A 1 101 ? 6.976 -10.788 -3.820 1.00 92.75 101 ALA A CA 1
ATOM 741 C C . ALA A 1 101 ? 7.272 -10.001 -2.528 1.00 92.75 101 ALA A C 1
ATOM 743 O O . ALA A 1 101 ? 7.058 -10.508 -1.426 1.00 92.75 101 ALA A O 1
ATOM 744 N N . LYS A 1 102 ? 7.723 -8.746 -2.645 1.00 92.62 102 LYS A N 1
ATOM 745 C CA . LYS A 1 102 ? 8.015 -7.890 -1.482 1.00 92.62 102 LYS A CA 1
ATOM 746 C C . LYS A 1 102 ? 6.745 -7.424 -0.766 1.00 92.62 102 LYS A C 1
ATOM 748 O O . LYS A 1 102 ? 6.739 -7.364 0.459 1.00 92.62 102 LYS A O 1
ATOM 753 N N . VAL A 1 103 ? 5.667 -7.135 -1.500 1.00 93.25 103 VAL A N 1
ATOM 754 C CA . VAL A 1 103 ? 4.355 -6.818 -0.904 1.00 93.25 103 VAL A CA 1
ATOM 755 C C . VAL A 1 103 ? 3.777 -8.040 -0.188 1.00 93.25 103 VAL A C 1
ATOM 757 O O . VAL A 1 103 ? 3.296 -7.910 0.932 1.00 93.25 103 VAL A O 1
ATOM 760 N N . ALA A 1 104 ? 3.875 -9.232 -0.779 1.00 92.31 104 ALA A N 1
ATOM 761 C CA . ALA A 1 104 ? 3.429 -10.471 -0.147 1.00 92.31 104 ALA A CA 1
ATOM 762 C C . ALA A 1 104 ? 4.155 -10.717 1.185 1.00 92.31 104 ALA A C 1
ATOM 764 O O . ALA A 1 104 ? 3.510 -11.026 2.182 1.00 92.31 104 ALA A O 1
ATOM 765 N N . ALA A 1 105 ? 5.471 -10.485 1.235 1.00 90.12 105 ALA A N 1
ATOM 766 C CA . ALA A 1 105 ? 6.255 -10.592 2.466 1.00 90.12 105 ALA A CA 1
ATOM 767 C C . ALA A 1 105 ? 5.843 -9.586 3.561 1.00 90.12 105 ALA A C 1
ATOM 769 O O . ALA A 1 105 ? 6.104 -9.833 4.735 1.00 90.12 105 ALA A O 1
ATOM 770 N N . LEU A 1 106 ? 5.210 -8.463 3.198 1.00 85.81 106 LEU A N 1
ATOM 771 C CA . LEU A 1 106 ? 4.708 -7.471 4.154 1.00 85.81 106 LEU A CA 1
ATOM 772 C C . LEU A 1 106 ? 3.403 -7.920 4.832 1.00 85.81 106 LEU A C 1
ATOM 774 O O . LEU A 1 106 ? 3.165 -7.564 5.983 1.00 85.81 106 LEU A O 1
ATOM 778 N N . VAL A 1 107 ? 2.552 -8.669 4.121 1.00 85.62 107 VAL A N 1
ATOM 779 C CA . VAL A 1 107 ? 1.199 -9.035 4.588 1.00 85.62 107 VAL A CA 1
ATOM 780 C C . VAL A 1 107 ? 1.070 -10.486 5.045 1.00 85.62 107 VAL A C 1
ATOM 782 O O . VAL A 1 107 ? 0.163 -10.798 5.811 1.00 85.62 107 VAL A O 1
ATOM 785 N N . ALA A 1 108 ? 1.966 -11.367 4.601 1.00 82.12 108 ALA A N 1
ATOM 786 C CA . ALA A 1 108 ? 2.059 -12.750 5.047 1.00 82.12 108 ALA A CA 1
ATOM 787 C C . ALA A 1 108 ? 3.303 -12.900 5.941 1.00 82.12 108 ALA A C 1
ATOM 789 O O . ALA A 1 108 ? 4.387 -13.193 5.424 1.00 82.12 108 ALA A O 1
ATOM 790 N N . PRO A 1 109 ? 3.190 -12.650 7.263 1.00 59.81 109 PRO A N 1
ATOM 791 C CA . PRO A 1 109 ? 4.305 -12.866 8.175 1.00 59.81 109 PRO A CA 1
ATOM 792 C C . PRO A 1 109 ? 4.728 -14.341 8.154 1.00 59.81 109 PRO A C 1
ATOM 794 O O . PRO A 1 109 ? 3.896 -15.232 7.978 1.00 59.81 109 PRO A O 1
ATOM 797 N N . ARG A 1 110 ? 6.037 -14.572 8.290 1.00 54.78 110 ARG A N 1
ATOM 798 C CA . ARG A 1 110 ? 6.631 -15.908 8.431 1.00 54.78 110 ARG A CA 1
ATOM 799 C C . ARG A 1 110 ? 6.455 -16.450 9.839 1.00 54.78 110 ARG A C 1
ATOM 801 O O . ARG A 1 110 ? 6.564 -15.632 10.779 1.00 54.78 110 ARG A O 1
#

Secondary structure (DSSP, 8-state):
---S-GGGS----GGGS---TTPBPPHHHHHHHHHHHHHTT-SEEEEEEEEEEEEETTEEEEEEEEEEEETTTTEEEEEEEEEPPPEETT-HHHHHHHHHHHHHHHHS--